Protein AF-A0ABD0NB32-F1 (afdb_monomer_lite)

Organism: Cirrhinus mrigala (NCBI:txid683832)

Radius of gyration: 11.92 Å; chains: 1; bounding box: 33×20×32 Å

InterPro domains:
  IPR013783 Immunoglobulin-like fold [G3DSA:2.60.40.10] (1-63)
  IPR014756 Immunoglobulin E-set [SSF81296] (1-62)
  IPR017868 Filamin/ABP280 repeat-like [PF00630] (3-58)
  IPR017868 Filamin/ABP280 repeat-like [PS50194] (1-61)
  IPR044801 Filamin family [PTHR38537] (1-61)

Foldseek 3Di:
DDKDKWKQDPVRDIPPWDWDWDDPPPPDIDIDTDDPDFAKMWMFMDDPNHGDPPPTDIDGGDD

pLDDT: mean 92.08, std 5.53, range [62.0, 96.69]

Sequence (63 aa):
GEVEVVIMDPSGKKGTVECSVEDKGNSSYRCTYKPTQEGQHTIYVTFAGGQISKSPYTVHVGE

Structure (mmCIF, N/CA/C/O backbone):
data_AF-A0ABD0NB32-F1
#
_entry.id   AF-A0ABD0NB32-F1
#
loop_
_atom_site.group_PDB
_atom_site.id
_atom_site.type_symbol
_atom_site.label_atom_id
_atom_site.label_alt_id
_atom_site.label_comp_id
_atom_site.label_asym_id
_atom_site.label_entity_id
_atom_site.label_seq_id
_atom_site.pdbx_PDB_ins_code
_atom_site.Cartn_x
_atom_site.Cartn_y
_atom_site.Cartn_z
_atom_site.occupancy
_atom_site.B_iso_or_equiv
_atom_site.auth_seq_id
_atom_site.auth_comp_id
_atom_site.auth_asym_id
_atom_site.auth_atom_id
_atom_site.pdbx_PDB_model_num
ATOM 1 N N . GLY A 1 1 ? 7.749 1.011 -16.160 1.00 76.81 1 GLY A N 1
ATOM 2 C CA . GLY A 1 1 ? 6.283 1.086 -16.286 1.00 76.81 1 GLY A CA 1
ATOM 3 C C . GLY A 1 1 ? 5.753 1.768 -15.052 1.00 76.81 1 GLY A C 1
ATOM 4 O O . GLY A 1 1 ? 6.422 1.712 -14.030 1.00 76.81 1 GLY A O 1
ATOM 5 N N . GLU A 1 2 ? 4.618 2.443 -15.153 1.00 88.44 2 GLU A N 1
ATOM 6 C CA . GLU A 1 2 ? 3.989 3.095 -14.003 1.00 88.44 2 GLU A CA 1
ATOM 7 C C . GLU A 1 2 ? 3.353 2.047 -13.081 1.00 88.44 2 GLU A C 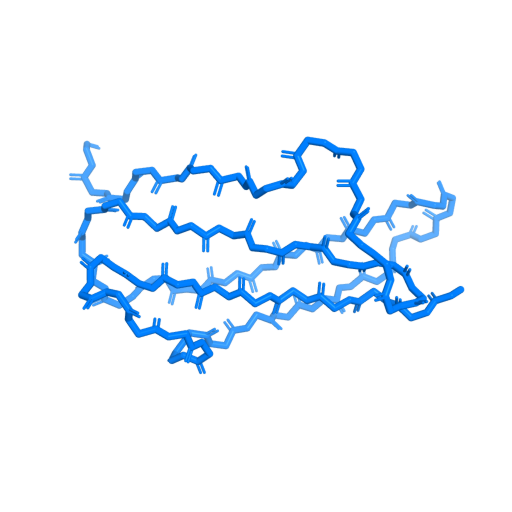1
ATOM 9 O O . GLU A 1 2 ? 2.742 1.097 -13.575 1.00 88.44 2 GLU A O 1
ATOM 14 N N . VAL A 1 3 ? 3.547 2.192 -11.768 1.00 93.00 3 VAL A N 1
ATOM 15 C CA . VAL A 1 3 ? 2.914 1.359 -10.736 1.00 93.00 3 VAL A CA 1
ATOM 16 C C . VAL A 1 3 ? 1.800 2.171 -10.099 1.00 93.00 3 VAL A C 1
ATOM 18 O O . VAL A 1 3 ? 2.055 3.258 -9.587 1.00 93.00 3 VAL A O 1
ATOM 21 N N . GLU A 1 4 ? 0.593 1.620 -10.080 1.00 93.38 4 GLU A N 1
ATOM 22 C CA . GLU A 1 4 ? -0.562 2.243 -9.439 1.00 93.38 4 GLU A CA 1
ATOM 23 C C . GLU A 1 4 ? -1.112 1.317 -8.351 1.00 93.38 4 GLU A C 1
ATOM 25 O O . GLU A 1 4 ? -1.164 0.091 -8.508 1.00 93.38 4 GLU A O 1
ATOM 30 N N . VAL A 1 5 ? -1.511 1.916 -7.227 1.00 95.19 5 VAL A N 1
ATOM 31 C CA . VAL A 1 5 ? -2.074 1.208 -6.078 1.00 95.19 5 VAL A CA 1
ATOM 32 C C . VAL A 1 5 ? -3.396 1.845 -5.694 1.00 95.19 5 VAL A C 1
ATOM 34 O O . VAL A 1 5 ? -3.448 3.016 -5.329 1.00 95.19 5 VAL A O 1
ATOM 37 N N . VAL A 1 6 ? -4.460 1.047 -5.724 1.00 95.12 6 VAL A N 1
ATOM 38 C CA . VAL A 1 6 ? -5.800 1.468 -5.308 1.00 95.12 6 VAL A CA 1
ATOM 39 C C . VAL A 1 6 ? -6.227 0.630 -4.120 1.00 95.12 6 VAL A C 1
ATOM 41 O O . VAL A 1 6 ? -6.237 -0.598 -4.179 1.00 95.12 6 VAL A O 1
ATOM 44 N N . ILE A 1 7 ? -6.616 1.295 -3.040 1.00 95.38 7 ILE A N 1
ATOM 45 C CA . ILE A 1 7 ? -7.081 0.636 -1.823 1.00 95.38 7 ILE A CA 1
ATOM 46 C C . ILE A 1 7 ? -8.594 0.773 -1.746 1.00 95.38 7 ILE A C 1
ATOM 48 O O . ILE A 1 7 ? -9.140 1.866 -1.909 1.00 95.38 7 ILE A O 1
ATOM 52 N N . MET A 1 8 ? -9.258 -0.358 -1.527 1.00 95.56 8 MET A N 1
ATOM 53 C CA . MET A 1 8 ? -10.665 -0.437 -1.173 1.00 95.56 8 MET A CA 1
ATOM 54 C C . MET A 1 8 ? -10.786 -0.637 0.333 1.00 95.56 8 MET A C 1
ATOM 56 O O . MET A 1 8 ? -10.204 -1.578 0.880 1.00 95.56 8 MET A O 1
ATOM 60 N N . ASP A 1 9 ? -11.520 0.259 0.981 1.00 94.25 9 ASP A N 1
ATOM 61 C CA . ASP A 1 9 ? -11.803 0.186 2.409 1.00 94.25 9 ASP A CA 1
ATOM 62 C C . ASP A 1 9 ? -12.876 -0.882 2.731 1.00 94.25 9 ASP A C 1
ATOM 64 O O . ASP A 1 9 ? -13.521 -1.410 1.815 1.00 94.25 9 ASP A O 1
ATOM 68 N N . PRO A 1 10 ? -13.101 -1.205 4.018 1.00 95.12 10 PRO A N 1
ATOM 69 C CA . PRO A 1 10 ? -14.082 -2.211 4.431 1.00 95.12 10 PRO A CA 1
ATOM 70 C C . PRO A 1 10 ? -15.530 -1.865 4.052 1.00 95.12 10 PRO A C 1
ATOM 72 O O . PRO A 1 10 ? -16.380 -2.750 4.000 1.00 95.12 10 PRO A O 1
ATOM 75 N N . SER A 1 11 ? -15.822 -0.594 3.752 1.00 94.06 11 SER A N 1
ATOM 76 C CA . SER A 1 11 ? -17.133 -0.147 3.265 1.00 94.06 11 SER A CA 1
ATOM 77 C C . SER A 1 11 ? -17.308 -0.325 1.749 1.00 94.06 11 SER A C 1
ATOM 79 O O . SER A 1 11 ? -18.367 -0.015 1.204 1.00 94.06 11 SER A O 1
ATOM 81 N N . GLY A 1 12 ? -16.277 -0.820 1.055 1.00 92.25 12 GLY A N 1
ATOM 82 C CA . GLY A 1 12 ? -16.268 -1.030 -0.391 1.00 92.25 12 GLY A CA 1
ATOM 83 C C . GLY A 1 12 ? -15.894 0.213 -1.202 1.00 92.25 12 GLY A C 1
ATOM 84 O O . GLY A 1 12 ? -15.976 0.184 -2.432 1.00 92.25 12 GLY A O 1
ATOM 85 N N . LYS A 1 13 ? -15.474 1.313 -0.562 1.00 92.50 13 LYS A N 1
ATOM 86 C CA . LYS A 1 13 ? -15.066 2.529 -1.279 1.00 92.50 13 LYS A CA 1
ATOM 87 C C . LYS A 1 13 ? -13.607 2.437 -1.700 1.00 92.50 13 LYS A C 1
ATOM 89 O O . LYS A 1 13 ? -12.743 2.078 -0.906 1.00 92.50 13 LYS A O 1
ATOM 94 N N . LYS A 1 14 ? -13.334 2.787 -2.958 1.00 90.06 14 LYS A N 1
ATOM 95 C CA . LYS A 1 14 ? -11.990 2.787 -3.551 1.00 90.06 14 LYS A CA 1
ATOM 96 C C . LYS A 1 14 ? -11.380 4.182 -3.534 1.00 90.06 14 LYS A C 1
ATOM 98 O O . LYS A 1 14 ? -12.095 5.161 -3.726 1.00 90.06 14 LYS A O 1
ATOM 103 N N . GLY A 1 15 ? -10.063 4.254 -3.359 1.00 81.38 15 GLY A N 1
ATOM 104 C CA . GLY A 1 15 ? -9.308 5.508 -3.464 1.00 81.38 15 GLY A CA 1
ATOM 105 C C . GLY A 1 15 ? -9.590 6.503 -2.334 1.00 81.38 15 GLY A C 1
ATOM 106 O O . GLY A 1 15 ? -9.189 7.656 -2.423 1.00 81.38 15 GLY A O 1
ATOM 107 N N . THR A 1 16 ? -10.276 6.070 -1.273 1.00 79.75 16 THR A N 1
ATOM 108 C CA . THR A 1 16 ? -10.519 6.876 -0.066 1.00 79.75 16 THR A CA 1
ATOM 109 C C . THR A 1 16 ? -9.304 6.924 0.852 1.00 79.75 16 THR A C 1
ATOM 111 O O . THR A 1 16 ? -9.216 7.803 1.707 1.00 79.75 16 THR A O 1
ATOM 114 N N . VAL A 1 17 ? -8.367 5.991 0.678 1.00 83.31 17 VAL A N 1
ATOM 115 C CA . VAL A 1 17 ? -7.129 5.909 1.445 1.00 83.31 17 VAL A CA 1
ATOM 116 C C . VAL A 1 17 ? -5.964 6.233 0.523 1.00 83.31 17 VAL A C 1
ATOM 118 O O . VAL A 1 17 ? -5.694 5.495 -0.427 1.00 83.31 17 VAL A O 1
ATOM 121 N N . GLU A 1 18 ? -5.279 7.338 0.807 1.00 87.00 18 GLU A N 1
ATOM 122 C CA . GLU A 1 18 ? -4.067 7.712 0.085 1.00 87.00 18 GLU A CA 1
ATOM 123 C C . GLU A 1 18 ? -2.968 6.663 0.301 1.00 87.00 18 GLU A C 1
ATOM 125 O O . GLU A 1 18 ? -2.722 6.203 1.423 1.00 87.00 18 GLU A O 1
ATOM 130 N N . CYS A 1 19 ? -2.296 6.294 -0.790 1.00 92.38 19 CYS A N 1
ATOM 131 C CA . CYS A 1 19 ? -1.157 5.390 -0.782 1.00 92.38 19 CYS A CA 1
ATOM 132 C C . CYS A 1 19 ? 0.044 6.088 -1.419 1.00 92.38 19 CYS A C 1
ATOM 134 O O . CYS A 1 19 ? -0.009 6.511 -2.571 1.00 92.38 19 CYS A O 1
ATOM 136 N N . SER A 1 20 ? 1.146 6.168 -0.679 1.00 93.00 20 SER A N 1
ATOM 137 C CA . SER A 1 20 ? 2.430 6.614 -1.210 1.00 93.00 20 SER A CA 1
ATOM 138 C C . SER A 1 20 ? 3.163 5.430 -1.833 1.00 93.00 20 SER A C 1
ATOM 140 O O . SER A 1 20 ? 3.316 4.389 -1.186 1.00 93.00 20 SER A O 1
ATOM 142 N N . VAL A 1 21 ? 3.603 5.586 -3.081 1.00 92.81 21 VAL A N 1
ATOM 143 C CA . VAL A 1 21 ? 4.389 4.588 -3.815 1.00 92.81 21 VAL A CA 1
ATOM 144 C C . VAL A 1 21 ? 5.811 5.114 -3.977 1.00 92.81 21 VAL A C 1
ATOM 146 O O . VAL A 1 21 ? 6.040 6.150 -4.593 1.00 92.81 21 VAL A O 1
ATOM 149 N N . GLU A 1 22 ? 6.771 4.384 -3.423 1.00 94.06 22 GLU A N 1
ATOM 150 C CA . GLU A 1 22 ? 8.197 4.677 -3.515 1.00 94.06 22 GLU A CA 1
ATOM 151 C C . GLU A 1 22 ? 8.887 3.610 -4.377 1.00 94.06 22 GLU A C 1
ATOM 153 O O . GLU A 1 22 ? 8.799 2.414 -4.082 1.00 94.06 22 GLU A O 1
ATOM 158 N N . ASP A 1 23 ? 9.603 4.033 -5.420 1.00 91.75 23 ASP A N 1
ATOM 159 C CA . ASP A 1 23 ? 10.483 3.155 -6.197 1.00 91.75 23 ASP A CA 1
ATOM 160 C C . ASP A 1 23 ? 11.788 2.920 -5.419 1.00 91.75 23 ASP A C 1
ATOM 162 O O . ASP A 1 23 ? 12.529 3.858 -5.116 1.00 91.75 23 ASP A O 1
ATOM 166 N N . LYS A 1 24 ? 12.062 1.661 -5.061 1.00 94.88 24 LYS A N 1
ATOM 167 C CA . LYS A 1 24 ? 13.286 1.251 -4.352 1.00 94.88 24 LYS A CA 1
ATOM 168 C C . LYS A 1 24 ? 14.396 0.792 -5.302 1.00 94.88 24 LYS A C 1
ATOM 170 O O . LYS A 1 24 ? 15.461 0.391 -4.832 1.00 94.88 24 LYS A O 1
ATOM 175 N N . GLY A 1 25 ? 14.167 0.839 -6.612 1.00 90.69 25 GLY A N 1
ATOM 176 C CA . GLY A 1 25 ? 15.035 0.262 -7.628 1.00 90.69 25 GLY A CA 1
ATOM 177 C C . GLY A 1 25 ? 14.931 -1.263 -7.690 1.00 90.69 25 GLY A C 1
ATOM 178 O O . GLY A 1 25 ? 14.254 -1.908 -6.889 1.00 90.69 25 GLY A O 1
ATOM 179 N N . ASN A 1 26 ? 15.618 -1.865 -8.665 1.00 89.88 26 ASN A N 1
ATOM 180 C CA . ASN A 1 26 ? 15.672 -3.322 -8.856 1.00 89.88 26 ASN A CA 1
ATOM 181 C C . ASN A 1 26 ? 14.287 -3.994 -8.945 1.00 89.88 26 ASN A C 1
ATOM 183 O O . ASN A 1 26 ? 14.094 -5.098 -8.441 1.00 89.88 26 ASN A O 1
ATOM 187 N N . SER A 1 27 ? 13.323 -3.333 -9.597 1.00 85.75 27 SER A N 1
ATOM 188 C CA . SER A 1 27 ? 11.927 -3.795 -9.709 1.00 85.75 27 SER A CA 1
ATOM 189 C C . SER A 1 27 ? 11.218 -3.982 -8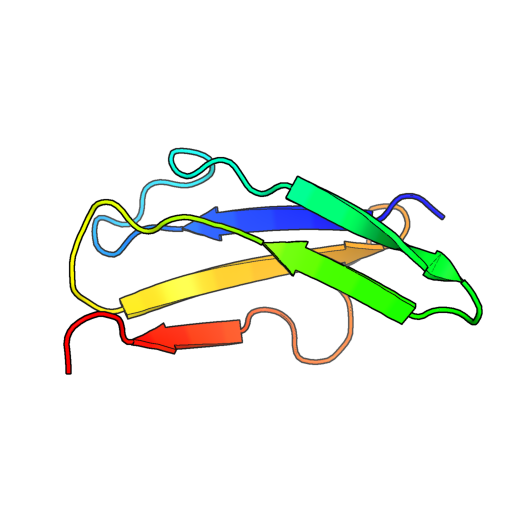.359 1.00 85.75 27 SER A C 1
ATOM 191 O O . SER A 1 27 ? 10.278 -4.769 -8.254 1.00 85.75 27 SER A O 1
ATOM 193 N N . SER A 1 28 ? 11.668 -3.272 -7.323 1.00 91.19 28 SER A N 1
ATOM 194 C CA . SER A 1 28 ? 11.074 -3.286 -5.992 1.00 91.19 28 SER A CA 1
ATOM 195 C C . SER A 1 28 ? 10.389 -1.955 -5.710 1.00 91.19 28 SER A C 1
ATOM 197 O O . SER A 1 28 ? 10.983 -0.891 -5.875 1.00 91.19 28 SER A O 1
ATOM 199 N N . TYR A 1 29 ? 9.141 -2.020 -5.255 1.00 92.12 29 TYR A N 1
ATOM 200 C CA . TYR A 1 29 ? 8.328 -0.856 -4.919 1.00 92.12 29 TYR A CA 1
ATOM 201 C C . TYR A 1 29 ? 7.825 -0.987 -3.487 1.00 92.12 29 TYR A C 1
ATOM 203 O O . TYR A 1 29 ? 7.436 -2.071 -3.045 1.00 92.12 29 TYR A O 1
ATOM 211 N N . ARG A 1 30 ? 7.816 0.124 -2.750 1.00 93.44 30 ARG A N 1
ATOM 212 C CA . ARG A 1 30 ? 7.242 0.202 -1.409 1.00 93.44 30 ARG A CA 1
ATOM 213 C C . ARG A 1 30 ? 5.966 1.021 -1.456 1.00 93.44 30 ARG A C 1
ATOM 215 O O . ARG A 1 30 ? 5.990 2.189 -1.817 1.00 93.44 30 ARG A O 1
ATOM 222 N N . CYS A 1 31 ? 4.876 0.404 -1.027 1.00 93.19 31 CYS A N 1
ATOM 223 C CA . CYS A 1 31 ? 3.569 1.040 -0.952 1.00 93.19 31 CYS A CA 1
ATOM 224 C C . CYS A 1 31 ? 3.224 1.252 0.522 1.00 93.19 31 CYS A C 1
ATOM 226 O O . CYS A 1 31 ? 3.260 0.298 1.300 1.00 93.19 31 CYS A O 1
ATOM 228 N N . THR A 1 32 ? 2.928 2.489 0.912 1.00 94.12 32 THR A N 1
ATOM 229 C CA . THR A 1 32 ? 2.598 2.851 2.296 1.00 94.12 32 THR A CA 1
ATOM 230 C C . THR A 1 32 ? 1.243 3.531 2.331 1.00 94.12 32 THR A C 1
ATOM 232 O O . THR A 1 32 ? 1.043 4.531 1.647 1.00 94.12 32 THR A O 1
ATOM 235 N N . TYR A 1 33 ? 0.334 3.027 3.161 1.00 92.69 33 TYR A N 1
ATOM 236 C CA . TYR A 1 33 ? -0.973 3.634 3.388 1.00 92.69 33 TYR A CA 1
ATOM 237 C C . TYR A 1 33 ? -1.289 3.689 4.880 1.00 92.69 33 TYR A C 1
ATOM 239 O O . TYR A 1 33 ? -0.727 2.928 5.671 1.00 92.69 33 TYR A O 1
ATOM 247 N N . LYS A 1 34 ? -2.198 4.590 5.261 1.00 92.38 34 LYS A N 1
ATOM 248 C CA . LYS A 1 34 ? -2.679 4.721 6.638 1.00 92.38 34 LYS A CA 1
ATOM 249 C C . LYS A 1 34 ? -4.182 4.418 6.686 1.00 92.38 34 LYS A C 1
ATOM 251 O O . LYS A 1 34 ? -4.963 5.272 6.267 1.00 92.38 34 LYS A O 1
ATOM 256 N N . PRO A 1 35 ? -4.604 3.233 7.163 1.00 90.94 35 PRO A N 1
ATOM 257 C CA . PRO A 1 35 ? -6.022 2.906 7.267 1.00 90.94 35 PRO A CA 1
ATOM 258 C C . PRO A 1 35 ? -6.727 3.842 8.255 1.00 90.94 35 PRO A C 1
ATOM 260 O O . PRO A 1 35 ? -6.166 4.219 9.285 1.00 90.94 35 PRO A O 1
ATOM 263 N N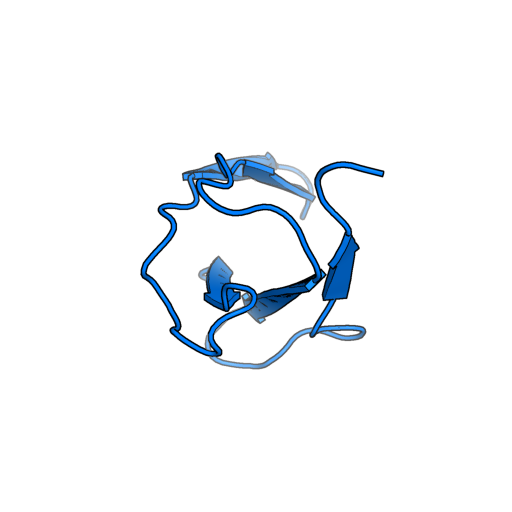 . THR A 1 36 ? -7.961 4.219 7.925 1.00 89.56 36 THR A N 1
ATOM 264 C CA . THR A 1 36 ? -8.836 5.059 8.764 1.00 89.56 36 THR A CA 1
ATOM 265 C C . THR A 1 36 ? -9.998 4.281 9.375 1.00 89.56 36 THR A C 1
ATOM 267 O O . THR A 1 36 ? -10.687 4.802 10.247 1.00 89.56 36 THR A O 1
ATOM 270 N N . GLN A 1 37 ? -10.219 3.048 8.919 1.00 91.56 37 GLN A N 1
ATOM 271 C CA . GLN A 1 37 ? -11.255 2.136 9.389 1.00 91.56 37 GLN A CA 1
ATOM 272 C C . GLN A 1 37 ? -10.603 0.807 9.771 1.00 91.56 37 GLN A C 1
ATOM 274 O O . GLN A 1 37 ? -9.592 0.421 9.188 1.00 91.56 37 GLN A O 1
ATOM 279 N N . GLU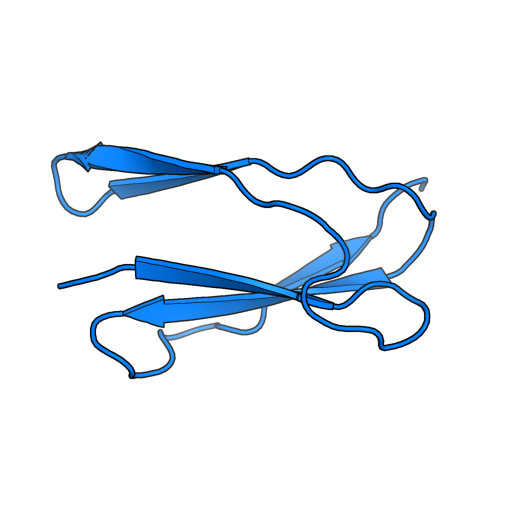 A 1 38 ? -11.182 0.112 10.741 1.00 94.12 38 GLU A N 1
ATOM 280 C CA . GLU A 1 38 ? -10.828 -1.272 11.060 1.00 94.12 38 GLU A CA 1
ATOM 281 C C . GLU A 1 38 ? -11.567 -2.233 10.123 1.00 94.12 38 GLU A C 1
ATOM 283 O O . GLU A 1 38 ? -12.634 -1.913 9.595 1.00 94.12 38 GLU A O 1
ATOM 288 N N . GLY A 1 39 ? -10.997 -3.419 9.916 1.00 95.25 39 GLY A N 1
ATOM 289 C CA . GLY A 1 39 ? -11.577 -4.470 9.085 1.00 95.25 39 GLY A CA 1
ATOM 290 C C . GLY A 1 39 ? -10.801 -4.760 7.801 1.00 95.25 39 GLY A C 1
ATOM 291 O O . GLY A 1 39 ? -9.628 -4.405 7.638 1.00 95.25 39 GLY A O 1
ATOM 292 N N . GLN A 1 40 ? -11.464 -5.468 6.886 1.00 96.62 40 GLN A N 1
ATOM 293 C CA . GLN A 1 40 ? -10.853 -6.017 5.680 1.00 96.62 40 GLN A CA 1
ATOM 294 C C . GLN A 1 40 ? -10.662 -4.952 4.590 1.00 96.62 40 GLN A C 1
ATOM 296 O O . GLN A 1 40 ? -11.624 -4.451 4.016 1.00 96.62 40 GLN A O 1
ATOM 301 N N . HIS A 1 41 ? -9.410 -4.672 4.241 1.00 95.88 41 HIS A N 1
ATOM 302 C CA . HIS A 1 41 ? -9.027 -3.816 3.121 1.00 95.88 41 HIS A CA 1
ATOM 303 C C . HIS A 1 41 ? -8.591 -4.667 1.928 1.00 95.88 41 HIS A C 1
ATOM 305 O O . HIS A 1 41 ? -7.968 -5.720 2.090 1.00 95.88 41 HIS A O 1
ATOM 311 N N . THR A 1 42 ? -8.885 -4.198 0.715 1.00 96.62 42 THR A N 1
ATOM 312 C CA . THR A 1 42 ? -8.462 -4.858 -0.530 1.00 96.62 42 THR A CA 1
ATOM 313 C C . THR A 1 42 ? -7.562 -3.933 -1.337 1.00 96.62 42 THR A C 1
ATOM 315 O O . THR A 1 42 ? -7.963 -2.832 -1.702 1.00 96.62 42 THR A O 1
ATOM 318 N N . ILE A 1 43 ? -6.343 -4.378 -1.625 1.00 95.94 43 ILE A N 1
ATOM 319 C CA . ILE A 1 43 ? -5.295 -3.601 -2.287 1.00 95.94 43 ILE A CA 1
ATOM 320 C C . ILE A 1 43 ? -5.133 -4.105 -3.721 1.00 95.94 43 ILE A C 1
ATOM 322 O O . ILE A 1 43 ? -4.702 -5.237 -3.962 1.00 95.94 43 ILE A O 1
ATOM 326 N N . TYR A 1 44 ? -5.458 -3.249 -4.680 1.00 96.19 44 TYR A N 1
ATOM 327 C CA . TYR A 1 44 ? -5.271 -3.475 -6.107 1.00 96.19 44 TYR A CA 1
ATOM 328 C C . TYR A 1 44 ? -3.940 -2.866 -6.538 1.00 96.19 44 TYR A C 1
ATOM 330 O O . TYR A 1 44 ? -3.634 -1.737 -6.165 1.00 96.19 44 TYR A O 1
ATOM 338 N N . VAL A 1 45 ? -3.158 -3.613 -7.315 1.00 95.62 45 VAL A N 1
ATOM 339 C CA . VAL A 1 45 ? -1.847 -3.189 -7.808 1.00 95.62 45 VAL A CA 1
ATOM 340 C C . VAL A 1 45 ? -1.792 -3.448 -9.307 1.00 95.62 45 VAL A C 1
ATOM 342 O O . VAL A 1 45 ? -2.034 -4.573 -9.761 1.00 95.62 45 VAL A O 1
ATOM 345 N N . THR A 1 46 ? -1.468 -2.415 -10.076 1.00 95.44 46 THR A N 1
ATOM 346 C CA . THR A 1 46 ? -1.273 -2.508 -11.524 1.00 95.44 46 THR A CA 1
ATOM 347 C C . THR A 1 46 ? 0.135 -2.053 -11.903 1.00 95.44 46 THR A C 1
ATOM 349 O O . THR A 1 46 ? 0.781 -1.279 -11.197 1.00 95.44 46 THR A O 1
ATOM 352 N N . PHE A 1 47 ? 0.631 -2.575 -13.021 1.00 94.12 47 PHE A N 1
ATOM 353 C CA . PHE A 1 47 ? 1.865 -2.149 -13.662 1.00 94.12 47 PHE A CA 1
ATOM 354 C C . PHE A 1 47 ? 1.590 -1.905 -15.141 1.00 94.12 47 PHE A C 1
ATOM 356 O O . PHE A 1 47 ? 1.087 -2.790 -15.834 1.00 94.12 47 PHE A O 1
ATOM 363 N N . ALA A 1 48 ? 1.917 -0.705 -15.625 1.00 93.12 48 ALA A N 1
ATOM 364 C CA . ALA A 1 48 ? 1.661 -0.284 -17.003 1.00 93.12 48 ALA A CA 1
ATOM 365 C C . ALA A 1 48 ? 0.194 -0.515 -17.441 1.00 93.12 48 ALA A C 1
ATOM 367 O O . ALA A 1 48 ? -0.069 -0.986 -18.546 1.00 93.12 48 ALA A O 1
ATOM 368 N N . GLY A 1 49 ? -0.759 -0.223 -16.547 1.00 92.88 49 GLY A N 1
ATOM 369 C CA . GLY A 1 49 ? -2.202 -0.369 -16.785 1.00 92.88 49 GLY A CA 1
ATOM 370 C C . GLY A 1 49 ? -2.749 -1.800 -16.679 1.00 92.88 49 GLY A C 1
ATOM 371 O O . GLY A 1 49 ? -3.959 -1.992 -16.766 1.00 92.88 49 GLY A O 1
ATOM 372 N N . GLY A 1 50 ? -1.894 -2.808 -16.472 1.00 95.38 50 GLY A N 1
ATOM 373 C CA . GLY A 1 50 ? -2.293 -4.207 -16.300 1.00 95.38 50 GLY A CA 1
ATOM 374 C C . GLY A 1 50 ? -2.200 -4.669 -14.847 1.00 95.38 50 GLY A C 1
ATOM 375 O O . GLY A 1 50 ? -1.276 -4.300 -14.127 1.00 95.38 50 GLY A O 1
ATOM 376 N N . GLN A 1 51 ? -3.136 -5.508 -14.404 1.00 94.25 51 GLN A N 1
ATOM 377 C CA . GLN A 1 51 ? -3.093 -6.090 -13.061 1.00 94.25 51 GLN A CA 1
ATOM 378 C C . GLN A 1 51 ? -1.908 -7.051 -12.917 1.00 94.25 51 GLN A C 1
ATOM 380 O O . GLN A 1 51 ? -1.679 -7.904 -13.778 1.00 94.25 51 GLN A O 1
ATOM 385 N N . ILE A 1 52 ? -1.157 -6.922 -11.822 1.00 94.25 52 ILE A N 1
ATOM 386 C CA . ILE A 1 52 ? -0.032 -7.823 -11.557 1.00 94.25 52 ILE A CA 1
ATOM 387 C C . ILE A 1 52 ? -0.523 -9.179 -11.046 1.00 94.25 52 ILE A C 1
ATOM 389 O O . ILE A 1 52 ? -1.625 -9.317 -10.508 1.00 94.25 52 ILE A O 1
ATOM 393 N N . SER A 1 53 ? 0.342 -10.188 -11.144 1.00 95.50 53 SER A N 1
ATOM 394 C CA . SER A 1 53 ? 0.088 -11.486 -10.520 1.00 95.50 53 SER A CA 1
ATOM 395 C C . SER A 1 53 ? -0.146 -11.333 -9.013 1.00 95.50 53 SER A C 1
ATOM 397 O O . SER A 1 53 ? 0.546 -10.563 -8.349 1.00 95.50 53 SER A O 1
ATOM 399 N N . LYS A 1 54 ? -1.104 -12.098 -8.475 1.00 93.06 54 LYS A N 1
ATOM 400 C CA . LYS A 1 54 ? -1.544 -12.104 -7.064 1.00 93.06 54 LYS A CA 1
ATOM 401 C C . LYS A 1 54 ? -2.282 -10.859 -6.574 1.00 93.06 54 LYS A C 1
ATOM 403 O O . LYS A 1 54 ? -2.807 -10.902 -5.469 1.00 93.06 54 LYS A O 1
ATOM 408 N N . SER A 1 55 ? -2.368 -9.790 -7.361 1.00 95.31 55 SER A N 1
ATOM 409 C CA . SER A 1 55 ? -3.329 -8.731 -7.064 1.00 95.31 55 SER A CA 1
ATOM 410 C C . SER A 1 55 ? -4.752 -9.250 -7.337 1.00 95.31 55 SER A C 1
ATOM 412 O O . SER A 1 55 ? -4.932 -9.981 -8.317 1.00 95.31 55 SER A O 1
ATOM 414 N N . PRO A 1 56 ? -5.763 -8.890 -6.522 1.00 96.69 56 PRO A N 1
ATOM 415 C CA . PRO A 1 56 ? -5.677 -8.040 -5.334 1.00 96.69 56 PRO A CA 1
ATOM 416 C C . PRO A 1 56 ? -5.189 -8.768 -4.073 1.00 96.69 56 PRO A C 1
ATOM 418 O O . PRO A 1 56 ? -5.346 -9.976 -3.929 1.00 96.69 56 PRO A O 1
ATOM 421 N N . TYR A 1 57 ? -4.657 -7.990 -3.130 1.00 95.69 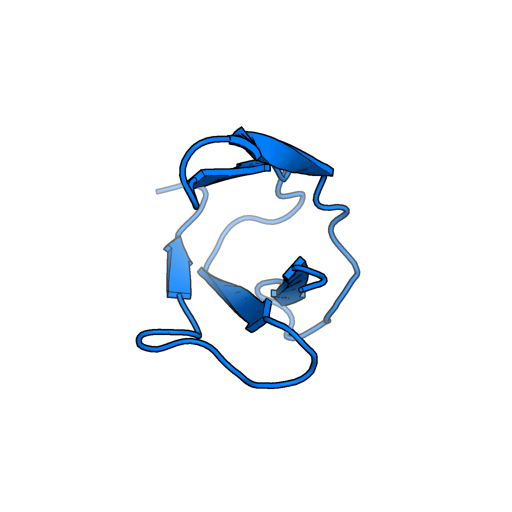57 TYR A N 1
ATOM 422 C CA . TYR A 1 57 ? -4.233 -8.455 -1.808 1.00 95.69 57 TYR A CA 1
ATOM 423 C C . TYR A 1 57 ? -5.264 -8.072 -0.747 1.00 95.69 57 TYR A C 1
ATOM 425 O O . TYR A 1 57 ? -5.802 -6.967 -0.776 1.00 95.69 57 TYR A O 1
ATOM 433 N N . THR A 1 58 ? -5.506 -8.952 0.220 1.00 96.06 58 THR A N 1
ATOM 434 C CA . THR A 1 58 ? -6.407 -8.691 1.350 1.00 96.06 58 THR A CA 1
ATOM 435 C C . THR A 1 58 ? -5.607 -8.463 2.627 1.00 96.06 58 THR A C 1
ATOM 437 O O . THR A 1 58 ? -4.734 -9.264 2.954 1.00 96.06 58 THR A O 1
ATOM 440 N N . VAL A 1 59 ? -5.912 -7.384 3.352 1.00 94.75 59 VAL A N 1
ATOM 441 C CA . VAL A 1 59 ? -5.264 -7.022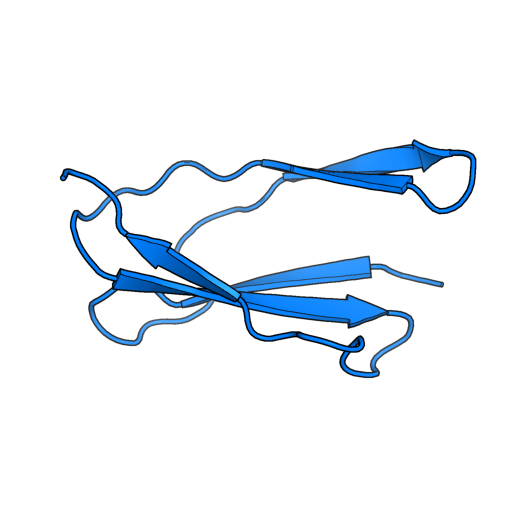 4.622 1.00 94.75 59 VAL A CA 1
ATOM 442 C C . VAL A 1 59 ? -6.332 -6.768 5.682 1.00 94.75 59 VAL A C 1
ATOM 444 O O . VAL A 1 59 ? -7.258 -5.998 5.444 1.00 94.75 59 VAL A O 1
ATOM 447 N N . HIS A 1 60 ? -6.200 -7.397 6.849 1.00 95.69 60 HIS A N 1
ATOM 448 C CA . HIS A 1 60 ? -7.058 -7.144 8.008 1.00 95.69 60 HIS A CA 1
ATOM 449 C C . HIS A 1 60 ? -6.358 -6.150 8.937 1.00 95.69 60 HIS A C 1
ATOM 451 O O . HIS A 1 60 ? -5.192 -6.336 9.280 1.00 95.69 60 HIS A O 1
ATOM 457 N N . VAL A 1 61 ? -7.047 -5.064 9.284 1.00 93.69 61 VAL A N 1
ATOM 458 C CA . VAL A 1 61 ? -6.537 -3.999 10.159 1.00 93.69 61 VAL A CA 1
ATOM 459 C C . VAL A 1 61 ? -7.332 -4.008 11.461 1.00 93.69 61 VAL A C 1
ATOM 461 O O . VAL A 1 61 ? -8.561 -3.981 11.403 1.00 93.69 61 VAL A O 1
ATOM 464 N N . GLY A 1 62 ? -6.640 -3.977 12.605 1.00 88.06 62 GLY A N 1
ATOM 465 C CA . GLY A 1 62 ? -7.266 -3.895 13.933 1.00 88.06 62 GLY A CA 1
ATOM 466 C C . GLY A 1 62 ? -7.570 -5.241 14.601 1.00 88.06 62 GLY A C 1
ATOM 467 O O . GLY A 1 62 ? -8.393 -5.274 15.508 1.00 88.06 62 GLY A O 1
ATOM 468 N N . GLU A 1 63 ? -6.940 -6.330 14.152 1.00 62.00 63 GLU A N 1
ATOM 469 C CA . GLU A 1 63 ? -6.971 -7.624 14.857 1.00 62.00 63 GLU A CA 1
ATOM 470 C C . GLU A 1 63 ? -5.972 -7.665 16.024 1.00 62.00 63 GLU A C 1
ATOM 472 O O . GLU A 1 63 ? -4.838 -7.153 15.848 1.00 62.00 63 GLU A O 1
#

Secondary structure (DSSP, 8-state):
--EEEEEE-TTS-BS-S-EEEEE-STT-EEEEE--SS-EEEEEEEEETTEEPTTPSEEEEE--